Protein AF-A0A8C5H3A7-F1 (afdb_monomer)

Sequence (89 aa):
MSYIHYKFVSKMEQKTITFNGLHISLTELKKRIMAQENLKATTCELQISNEKTREKYTNDKVQIPKLSSVIVRRKPIGGVKTGGKMLTL

Structure (mmCIF, N/CA/C/O backbone):
data_AF-A0A8C5H3A7-F1
#
_entry.id   AF-A0A8C5H3A7-F1
#
loop_
_atom_site.group_PDB
_atom_site.id
_atom_site.type_symbol
_atom_site.label_atom_id
_atom_site.label_alt_id
_atom_site.label_comp_id
_atom_site.label_asym_id
_atom_site.label_entity_id
_atom_site.label_seq_id
_atom_site.pdbx_PDB_ins_code
_atom_site.Cartn_x
_atom_site.Cartn_y
_atom_site.Cartn_z
_atom_site.occupancy
_atom_site.B_iso_or_equiv
_atom_site.auth_seq_id
_atom_site.auth_comp_id
_atom_site.auth_asym_id
_atom_site.auth_atom_id
_atom_site.pdbx_PDB_model_num
ATOM 1 N N . MET A 1 1 ? -2.537 13.943 9.373 1.00 84.12 1 MET A N 1
ATOM 2 C CA . MET A 1 1 ? -1.752 13.196 8.365 1.00 84.12 1 MET A CA 1
ATOM 3 C C . MET A 1 1 ? -1.779 11.720 8.714 1.00 84.12 1 MET A C 1
ATOM 5 O O . MET A 1 1 ? -1.592 11.398 9.882 1.00 84.12 1 MET A O 1
ATOM 9 N N . SER A 1 2 ? -2.027 10.846 7.742 1.00 92.88 2 SER A N 1
ATOM 10 C CA . SER A 1 2 ? -2.038 9.393 7.942 1.00 92.88 2 SER A CA 1
ATOM 11 C C . SER A 1 2 ? -0.854 8.756 7.227 1.00 92.88 2 SER A C 1
ATOM 13 O O . SER A 1 2 ? -0.382 9.275 6.214 1.00 92.88 2 SER A O 1
ATOM 15 N N . TYR A 1 3 ? -0.366 7.635 7.754 1.00 93.94 3 TYR A N 1
ATOM 16 C CA . TYR A 1 3 ? 0.733 6.894 7.149 1.00 93.94 3 TYR A CA 1
ATOM 17 C C . TYR A 1 3 ? 0.532 5.385 7.246 1.00 93.94 3 TYR A C 1
ATOM 19 O O . TYR A 1 3 ? -0.196 4.897 8.109 1.00 93.94 3 TYR A O 1
ATOM 27 N N . ILE A 1 4 ? 1.177 4.655 6.341 1.00 94.69 4 ILE A N 1
ATOM 28 C CA . ILE A 1 4 ? 1.300 3.194 6.361 1.00 94.69 4 ILE A CA 1
ATOM 29 C C . ILE A 1 4 ? 2.774 2.841 6.301 1.00 94.69 4 ILE A C 1
ATOM 31 O O . ILE A 1 4 ? 3.526 3.428 5.518 1.00 94.69 4 ILE A O 1
ATOM 35 N N . HIS A 1 5 ? 3.161 1.863 7.112 1.00 95.44 5 HIS A N 1
ATOM 36 C CA . HIS A 1 5 ? 4.481 1.265 7.054 1.00 95.44 5 HIS A CA 1
ATOM 37 C C . HIS A 1 5 ? 4.483 0.167 6.002 1.00 95.44 5 HIS A C 1
ATOM 39 O O . HIS A 1 5 ? 3.601 -0.692 5.979 1.00 95.44 5 HIS A O 1
ATOM 45 N N . TYR A 1 6 ? 5.478 0.182 5.128 1.00 95.81 6 TYR A N 1
ATOM 46 C CA . TYR A 1 6 ? 5.687 -0.889 4.175 1.00 95.81 6 TYR A CA 1
ATOM 47 C C . TYR A 1 6 ? 7.151 -1.304 4.144 1.00 95.81 6 TYR A C 1
ATOM 49 O O . TYR A 1 6 ? 8.056 -0.487 4.299 1.00 95.81 6 TYR A O 1
ATOM 57 N N . LYS A 1 7 ? 7.390 -2.585 3.889 1.00 95.56 7 LYS A N 1
ATOM 58 C CA . LYS A 1 7 ? 8.732 -3.096 3.608 1.00 95.56 7 LYS A CA 1
ATOM 59 C C . LYS A 1 7 ? 8.693 -4.101 2.477 1.00 95.56 7 LYS A C 1
ATOM 61 O O . LYS A 1 7 ? 7.712 -4.830 2.316 1.00 95.56 7 LYS A O 1
ATOM 66 N N . PHE A 1 8 ? 9.755 -4.158 1.685 1.00 95.06 8 PHE A N 1
ATOM 67 C CA . PHE A 1 8 ? 9.872 -5.216 0.687 1.00 95.06 8 PHE A CA 1
ATOM 68 C C . PHE A 1 8 ? 10.280 -6.514 1.364 1.00 95.06 8 PHE A C 1
ATOM 70 O O . PHE A 1 8 ? 11.177 -6.511 2.186 1.00 95.06 8 PHE A O 1
ATOM 77 N N . VAL A 1 9 ? 9.717 -7.649 0.953 1.00 92.06 9 VAL A N 1
ATOM 78 C CA . VAL A 1 9 ? 10.167 -8.963 1.455 1.00 92.06 9 VAL A CA 1
ATOM 79 C C . VAL A 1 9 ? 11.669 -9.208 1.225 1.00 92.06 9 VAL A C 1
ATOM 81 O O . VAL A 1 9 ? 12.298 -9.942 1.973 1.00 92.06 9 VAL A O 1
ATOM 84 N N . SER A 1 10 ? 12.242 -8.570 0.201 1.00 88.88 10 SER A N 1
ATOM 85 C CA . SER A 1 10 ? 13.662 -8.666 -0.158 1.00 88.88 10 SER A CA 1
ATOM 86 C C . SER A 1 10 ? 14.562 -7.665 0.578 1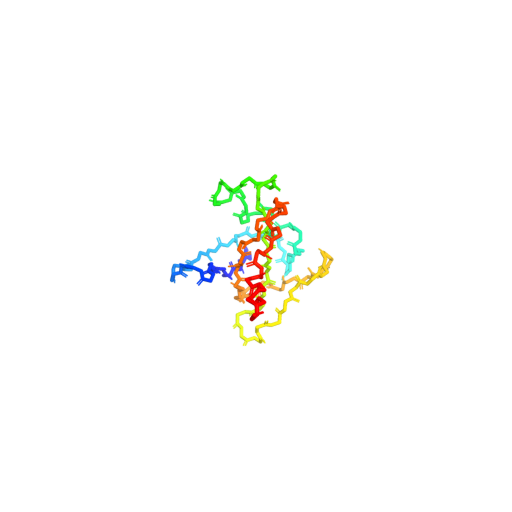.00 88.88 10 SER A C 1
ATOM 88 O O . SER A 1 10 ? 15.772 -7.707 0.380 1.00 88.88 10 SER A O 1
ATOM 90 N N . LYS A 1 11 ? 14.001 -6.722 1.347 1.00 91.19 11 LYS A N 1
ATOM 91 C CA . LYS A 1 11 ? 14.753 -5.664 2.034 1.00 91.19 11 LYS A CA 1
ATOM 92 C C . LYS A 1 11 ? 14.392 -5.659 3.518 1.00 91.19 11 LYS A C 1
ATOM 94 O O . LYS A 1 11 ? 13.234 -5.823 3.881 1.00 91.19 11 LYS A O 1
ATOM 99 N N . MET A 1 12 ? 15.371 -5.407 4.377 1.00 89.56 12 MET A N 1
ATOM 100 C CA . MET A 1 12 ? 15.105 -5.217 5.809 1.00 89.56 12 MET A CA 1
ATOM 101 C C . MET A 1 12 ? 14.594 -3.804 6.124 1.00 89.56 12 MET A C 1
ATOM 103 O O . MET A 1 12 ? 13.950 -3.594 7.146 1.00 89.56 12 MET A O 1
ATOM 107 N N . GLU A 1 13 ? 14.838 -2.848 5.227 1.00 93.00 13 GLU A N 1
ATOM 108 C CA . GLU A 1 13 ? 14.429 -1.456 5.388 1.00 93.00 13 GLU A CA 1
ATOM 109 C C . GLU A 1 13 ? 12.906 -1.282 5.284 1.00 93.00 13 GLU A C 1
ATOM 111 O O . GLU A 1 13 ? 12.274 -1.676 4.296 1.00 93.00 13 GLU A O 1
ATOM 116 N N . GLN A 1 14 ? 12.334 -0.645 6.306 1.00 92.56 14 GLN A N 1
ATOM 117 C CA . GLN A 1 14 ? 10.941 -0.226 6.337 1.00 92.56 14 GLN A CA 1
ATOM 118 C C . GLN A 1 14 ? 10.830 1.241 5.932 1.00 92.56 14 GLN A C 1
ATOM 120 O O . GLN A 1 14 ? 11.532 2.104 6.452 1.00 92.56 14 GLN A O 1
ATOM 125 N 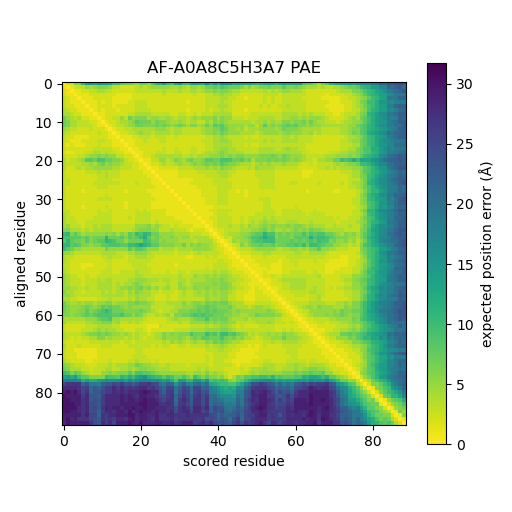N . LYS A 1 15 ? 9.885 1.526 5.045 1.00 95.12 15 LYS A N 1
ATOM 126 C CA . LYS A 1 15 ? 9.561 2.866 4.569 1.00 95.12 15 LYS A CA 1
ATOM 127 C C . LYS A 1 15 ? 8.112 3.198 4.896 1.00 95.12 15 LYS A C 1
ATOM 129 O O . LYS A 1 15 ? 7.317 2.326 5.247 1.00 95.12 15 LYS A O 1
ATOM 134 N N . THR A 1 16 ? 7.756 4.469 4.780 1.00 94.88 16 THR A N 1
ATOM 135 C CA . THR A 1 16 ? 6.390 4.941 5.004 1.00 94.88 16 THR A CA 1
ATOM 136 C C . THR A 1 16 ? 5.814 5.567 3.744 1.00 94.88 16 THR A C 1
ATOM 138 O O . THR A 1 16 ? 6.533 6.085 2.889 1.00 94.88 16 THR A O 1
ATOM 141 N N . ILE A 1 17 ? 4.496 5.469 3.602 1.00 94.88 17 ILE A N 1
ATOM 142 C CA . ILE A 1 17 ? 3.720 6.244 2.633 1.00 94.88 17 ILE A CA 1
ATOM 143 C C . ILE A 1 17 ? 2.778 7.135 3.418 1.00 94.88 17 ILE A C 1
ATOM 145 O O . ILE A 1 17 ? 2.025 6.641 4.255 1.00 94.88 17 ILE A O 1
ATOM 149 N N . THR A 1 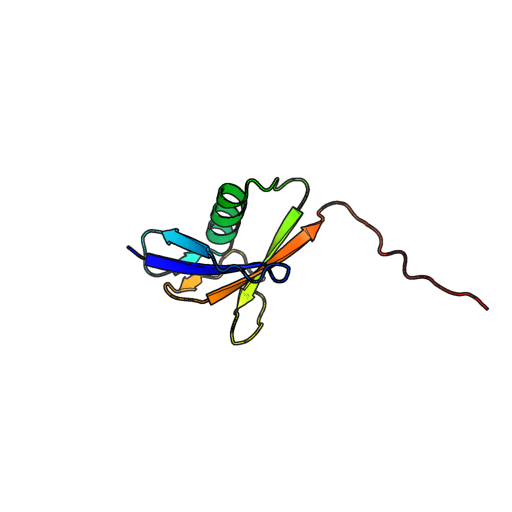18 ? 2.806 8.431 3.125 1.00 94.06 18 THR A N 1
ATOM 150 C CA . THR A 1 18 ? 1.883 9.415 3.688 1.00 94.06 18 THR A CA 1
ATOM 151 C C . THR A 1 18 ? 0.696 9.635 2.753 1.00 94.06 18 THR A C 1
ATOM 153 O O . THR A 1 18 ? 0.828 9.704 1.526 1.00 94.06 18 THR A O 1
ATOM 156 N N . PHE A 1 19 ? -0.494 9.729 3.336 1.00 92.38 19 PHE A N 1
ATOM 157 C CA . PHE A 1 19 ? -1.739 9.998 2.623 1.00 92.38 19 PHE A CA 1
ATOM 158 C C . PHE A 1 19 ? -2.722 10.752 3.525 1.00 92.38 19 PHE A C 1
ATOM 160 O O . PHE A 1 19 ? -2.530 10.865 4.742 1.00 92.38 19 PHE A O 1
ATOM 167 N N . ASN A 1 20 ? -3.777 11.293 2.921 1.00 90.88 20 ASN A N 1
ATOM 168 C CA . ASN A 1 20 ? -4.850 11.957 3.647 1.00 90.88 20 ASN A CA 1
ATOM 169 C C . ASN A 1 20 ? -6.077 11.036 3.697 1.00 90.88 20 ASN A C 1
ATOM 171 O O . ASN A 1 20 ? -6.447 10.475 2.671 1.00 90.88 20 ASN A O 1
ATOM 175 N N . GLY A 1 21 ? -6.682 10.860 4.874 1.00 90.81 21 GLY A N 1
ATOM 176 C CA . GLY A 1 21 ? -7.824 9.956 5.078 1.00 90.81 21 GLY A CA 1
ATOM 177 C C . GLY A 1 21 ? -7.594 8.877 6.142 1.00 90.81 21 GLY A C 1
ATOM 178 O O . GLY A 1 21 ? -6.528 8.793 6.752 1.00 90.81 21 GLY A O 1
ATOM 179 N N . LEU A 1 22 ? -8.620 8.062 6.402 1.00 92.25 22 LEU A N 1
ATOM 180 C CA . LEU A 1 22 ? -8.577 6.975 7.395 1.00 92.25 22 LEU A CA 1
ATOM 181 C C . LEU A 1 22 ? -8.037 5.662 6.822 1.00 92.25 22 LEU A C 1
ATOM 183 O O . LEU A 1 22 ? -7.451 4.866 7.551 1.00 92.25 22 LEU A O 1
ATOM 187 N N . HIS A 1 23 ? -8.219 5.456 5.524 1.00 93.44 23 HIS A N 1
ATOM 188 C CA . HIS A 1 23 ? -7.789 4.281 4.786 1.00 93.44 23 HIS A CA 1
ATOM 189 C C . HIS A 1 23 ? -7.274 4.694 3.408 1.00 93.44 23 HIS A C 1
ATOM 191 O O . HIS A 1 23 ? -7.597 5.775 2.917 1.00 93.44 23 HIS A O 1
ATOM 197 N N . ILE A 1 24 ? -6.493 3.817 2.787 1.00 93.69 24 ILE A N 1
ATOM 198 C CA . ILE A 1 24 ? -6.036 3.949 1.405 1.00 93.69 24 ILE A CA 1
ATOM 199 C C . ILE A 1 24 ? -6.438 2.701 0.627 1.00 93.69 24 ILE A C 1
ATOM 201 O O . ILE A 1 24 ? -6.351 1.577 1.126 1.00 93.69 24 ILE A O 1
ATOM 205 N N . SER A 1 25 ? -6.881 2.896 -0.607 1.00 94.31 25 SER A N 1
ATOM 206 C CA . SER A 1 25 ? -7.204 1.794 -1.508 1.00 94.31 25 SER A CA 1
ATOM 207 C C . SER A 1 25 ? -5.932 1.050 -1.915 1.00 94.31 25 SER A C 1
ATOM 209 O O . SER A 1 25 ? -4.896 1.676 -2.160 1.00 94.31 25 SER A O 1
ATOM 211 N N . LEU A 1 26 ? -6.011 -0.273 -2.071 1.00 93.81 26 LEU A N 1
ATOM 212 C CA . LEU A 1 26 ? -4.879 -1.098 -2.511 1.00 93.81 26 LEU A CA 1
ATOM 213 C C . LEU A 1 26 ? -4.223 -0.554 -3.792 1.00 93.81 26 LEU A C 1
ATOM 215 O O . LEU A 1 26 ? -2.997 -0.457 -3.870 1.00 93.81 26 LEU A O 1
ATOM 219 N N . THR A 1 27 ? -5.036 -0.149 -4.771 1.00 92.88 27 THR A N 1
ATOM 220 C CA . THR A 1 27 ? -4.563 0.441 -6.035 1.00 92.88 27 THR A CA 1
ATOM 221 C C . THR A 1 27 ? -3.707 1.684 -5.809 1.00 92.88 27 THR A C 1
ATOM 223 O O . THR A 1 27 ? -2.650 1.846 -6.420 1.00 92.88 27 THR A O 1
ATOM 226 N N . GLU A 1 28 ? -4.155 2.576 -4.928 1.00 93.38 28 GLU A N 1
ATOM 227 C CA . GLU A 1 28 ? -3.458 3.830 -4.668 1.00 93.38 28 GLU A CA 1
ATOM 228 C C . GLU A 1 28 ? -2.174 3.593 -3.876 1.00 93.38 28 GLU A C 1
ATOM 230 O O . GLU A 1 28 ? -1.128 4.139 -4.226 1.00 93.38 28 GLU A O 1
ATOM 235 N N . LEU A 1 29 ? -2.209 2.693 -2.889 1.00 94.31 29 LEU A N 1
ATOM 236 C CA . LEU A 1 29 ? -1.016 2.292 -2.152 1.00 94.31 29 LEU A CA 1
ATOM 237 C C . LEU A 1 29 ? 0.053 1.708 -3.087 1.00 94.31 29 LEU A C 1
ATOM 239 O O . LEU A 1 29 ? 1.211 2.124 -3.026 1.00 94.31 29 LEU A O 1
ATOM 243 N N . LYS A 1 30 ? -0.332 0.801 -3.999 1.00 93.12 30 LYS A N 1
ATOM 244 C CA . LYS A 1 30 ? 0.574 0.253 -5.022 1.00 93.12 30 LYS A CA 1
ATOM 245 C C . LYS A 1 30 ? 1.182 1.376 -5.868 1.00 93.12 30 LYS A C 1
ATOM 247 O O . LYS A 1 30 ? 2.401 1.431 -5.995 1.00 93.12 30 LYS A O 1
ATOM 252 N N . LYS A 1 31 ? 0.368 2.300 -6.396 1.00 92.81 31 LYS A N 1
ATOM 253 C CA . LYS A 1 31 ? 0.845 3.438 -7.208 1.00 92.81 31 LYS A CA 1
ATOM 254 C C . LYS A 1 31 ? 1.847 4.313 -6.453 1.00 92.81 31 LYS A C 1
ATOM 256 O O . LYS A 1 31 ? 2.893 4.648 -7.003 1.00 92.81 31 LYS A O 1
ATOM 261 N N . ARG A 1 32 ? 1.568 4.640 -5.188 1.00 93.94 32 ARG A N 1
ATOM 262 C CA . ARG A 1 32 ? 2.463 5.446 -4.343 1.00 93.94 32 ARG A CA 1
ATOM 263 C C . ARG A 1 32 ? 3.798 4.747 -4.084 1.00 93.94 32 ARG A C 1
ATOM 265 O O . ARG A 1 32 ? 4.839 5.386 -4.195 1.00 93.94 32 ARG A O 1
ATOM 272 N N . ILE A 1 33 ? 3.786 3.445 -3.795 1.00 94.06 33 ILE A N 1
ATOM 273 C CA . ILE A 1 33 ? 5.017 2.663 -3.595 1.00 94.06 33 ILE A CA 1
ATOM 274 C C . ILE A 1 33 ? 5.814 2.559 -4.900 1.00 94.06 33 ILE A C 1
ATOM 276 O O . ILE A 1 33 ? 7.031 2.721 -4.879 1.00 94.06 33 ILE A O 1
ATOM 280 N N . MET A 1 34 ? 5.146 2.330 -6.036 1.00 93.12 34 MET A N 1
ATOM 281 C CA . MET A 1 34 ? 5.797 2.293 -7.351 1.00 93.12 34 MET A CA 1
ATOM 282 C C . MET A 1 34 ? 6.496 3.616 -7.668 1.00 93.12 34 MET A C 1
ATOM 284 O O . MET A 1 34 ? 7.655 3.598 -8.074 1.00 93.12 34 MET A O 1
ATOM 288 N N . ALA A 1 35 ? 5.823 4.747 -7.433 1.00 92.94 35 ALA A N 1
ATOM 289 C CA . ALA A 1 35 ? 6.396 6.074 -7.633 1.00 92.94 35 ALA A CA 1
ATOM 290 C C . ALA A 1 35 ? 7.587 6.330 -6.695 1.00 92.94 35 ALA A C 1
ATOM 292 O O . ALA A 1 35 ? 8.646 6.749 -7.152 1.00 92.94 35 ALA A O 1
ATOM 293 N N . GLN A 1 36 ? 7.451 6.011 -5.402 1.00 93.50 36 GLN A N 1
ATOM 294 C CA . GLN A 1 36 ? 8.515 6.222 -4.415 1.00 93.50 36 GLN A CA 1
ATOM 295 C C . GLN A 1 36 ? 9.764 5.367 -4.689 1.00 93.50 36 GLN A C 1
ATOM 297 O O . GLN A 1 36 ? 10.884 5.811 -4.457 1.00 93.50 36 GLN A O 1
ATOM 302 N N . GLU A 1 37 ? 9.591 4.151 -5.207 1.00 92.31 37 GLU A N 1
ATOM 303 C CA . GLU A 1 37 ? 10.699 3.245 -5.534 1.00 92.31 37 GLU A CA 1
ATOM 304 C C . GLU A 1 37 ? 11.153 3.333 -7.001 1.00 92.31 37 GLU A C 1
ATOM 306 O O . GLU A 1 37 ? 11.992 2.531 -7.413 1.00 92.31 37 GLU A O 1
ATOM 311 N N . ASN A 1 38 ? 10.611 4.273 -7.789 1.00 91.06 38 ASN A N 1
ATOM 312 C CA . ASN A 1 38 ? 10.887 4.432 -9.224 1.00 91.06 38 ASN A CA 1
ATOM 313 C C . ASN A 1 38 ? 10.731 3.125 -10.029 1.00 91.06 38 ASN A C 1
ATOM 315 O O . ASN A 1 38 ? 11.552 2.768 -10.876 1.00 91.06 38 ASN A O 1
ATOM 319 N N . LEU A 1 39 ? 9.662 2.377 -9.750 1.00 89.06 39 LEU A N 1
ATOM 320 C CA . LEU A 1 39 ? 9.374 1.102 -10.399 1.00 89.06 39 LEU A CA 1
ATOM 321 C C . LEU A 1 39 ? 8.460 1.276 -11.607 1.00 89.06 39 LEU A C 1
ATOM 323 O O . LEU A 1 39 ? 7.474 2.009 -11.573 1.00 89.06 39 LEU A O 1
ATOM 327 N N . LYS A 1 40 ? 8.761 0.530 -12.672 1.00 87.19 40 LYS A N 1
ATOM 328 C CA . LYS A 1 40 ? 7.974 0.531 -13.907 1.00 87.19 40 LYS A CA 1
ATOM 329 C C . LYS A 1 40 ? 6.830 -0.475 -13.800 1.00 87.19 40 LYS A C 1
ATOM 331 O O . LYS A 1 40 ? 7.066 -1.678 -13.698 1.00 87.19 40 LYS A O 1
ATOM 336 N N . ALA A 1 41 ? 5.594 0.014 -13.884 1.00 81.44 41 ALA A N 1
ATOM 337 C CA . ALA A 1 41 ? 4.389 -0.822 -13.861 1.00 81.44 41 ALA A CA 1
ATOM 338 C C . ALA A 1 41 ? 4.263 -1.758 -15.074 1.00 81.44 41 ALA A C 1
ATOM 340 O O . ALA A 1 41 ? 3.444 -2.661 -15.054 1.00 81.44 41 ALA A O 1
ATOM 341 N N . THR A 1 42 ? 5.073 -1.566 -16.116 1.00 82.81 42 THR A N 1
ATOM 342 C CA . THR A 1 42 ? 5.123 -2.447 -17.293 1.00 82.81 42 THR A CA 1
ATOM 343 C C . THR A 1 42 ? 5.951 -3.711 -17.048 1.00 82.81 42 THR A C 1
ATOM 345 O O . THR A 1 42 ? 5.745 -4.717 -17.714 1.00 82.81 42 THR A O 1
ATOM 348 N N . THR A 1 43 ? 6.912 -3.673 -16.118 1.00 80.19 43 THR A N 1
ATOM 349 C CA . THR A 1 43 ? 7.854 -4.785 -15.898 1.00 80.19 43 THR A CA 1
ATOM 350 C C . THR A 1 43 ? 7.550 -5.572 -14.635 1.00 80.19 43 THR A C 1
ATOM 352 O O . THR A 1 43 ? 7.796 -6.778 -14.595 1.00 80.19 43 THR A O 1
ATOM 355 N N . CYS A 1 44 ? 7.008 -4.908 -13.613 1.00 86.62 44 CYS A N 1
ATOM 356 C CA . CYS A 1 44 ? 6.749 -5.500 -12.311 1.00 86.62 44 CYS A CA 1
ATOM 357 C C . CYS A 1 44 ? 5.419 -5.021 -11.727 1.00 86.62 44 CYS A C 1
ATOM 359 O O . CYS A 1 44 ? 5.125 -3.828 -11.701 1.00 86.62 44 CYS A O 1
ATOM 361 N N . GLU A 1 45 ? 4.674 -5.959 -11.162 1.00 89.56 45 GLU A N 1
ATOM 362 C CA . GLU A 1 45 ? 3.506 -5.730 -10.330 1.00 89.56 45 GLU A CA 1
ATOM 363 C C . GLU A 1 45 ? 3.900 -5.822 -8.850 1.00 89.56 45 GLU A C 1
ATOM 365 O O . GLU A 1 45 ? 4.833 -6.540 -8.468 1.00 89.56 45 GLU A O 1
ATOM 370 N N . LEU A 1 46 ? 3.186 -5.093 -7.992 1.00 92.44 46 LEU A N 1
ATOM 371 C CA . LEU A 1 46 ? 3.336 -5.191 -6.545 1.00 92.44 46 LEU A CA 1
ATOM 372 C C . LEU A 1 46 ? 2.212 -6.028 -5.946 1.00 92.44 46 LEU A C 1
ATOM 374 O O . LEU A 1 46 ? 1.043 -5.653 -5.997 1.00 92.44 46 LEU A O 1
ATOM 378 N N . GLN A 1 47 ? 2.590 -7.112 -5.282 1.00 93.38 47 GLN A N 1
ATOM 379 C CA . GLN A 1 47 ? 1.710 -7.869 -4.408 1.00 93.38 47 GLN A CA 1
ATOM 380 C C . GLN A 1 47 ? 1.861 -7.335 -2.978 1.00 93.38 47 GLN A C 1
ATOM 382 O O . GLN A 1 47 ? 2.966 -7.346 -2.429 1.00 93.38 47 GLN A O 1
ATOM 387 N N . ILE A 1 48 ? 0.759 -6.888 -2.376 1.00 94.81 48 ILE A N 1
ATOM 388 C CA . ILE A 1 48 ? 0.733 -6.361 -1.005 1.00 94.81 48 ILE A CA 1
ATOM 389 C C . ILE A 1 48 ? 0.116 -7.408 -0.081 1.00 94.81 48 ILE A C 1
ATOM 391 O O . ILE A 1 48 ? -0.817 -8.125 -0.449 1.00 94.81 48 ILE A O 1
ATOM 395 N N . SER A 1 49 ? 0.654 -7.544 1.123 1.00 95.38 49 SER A N 1
ATOM 396 C CA . SER A 1 49 ? 0.136 -8.459 2.140 1.00 95.38 49 SER A CA 1
ATOM 397 C C . SER A 1 49 ? 0.237 -7.824 3.520 1.00 95.38 49 SER A C 1
ATOM 399 O O . SER A 1 49 ? 1.112 -6.992 3.749 1.00 95.38 49 SER A O 1
ATOM 401 N N . ASN A 1 50 ? -0.646 -8.190 4.441 1.00 94.44 50 ASN A N 1
ATOM 402 C CA . ASN A 1 50 ? -0.548 -7.752 5.827 1.00 94.44 50 ASN A CA 1
ATOM 403 C C . ASN A 1 50 ? 0.744 -8.301 6.455 1.00 94.44 50 ASN A C 1
ATOM 405 O O . ASN A 1 50 ? 1.092 -9.463 6.248 1.00 94.44 50 ASN A O 1
ATOM 409 N N . GLU A 1 51 ? 1.475 -7.484 7.211 1.00 93.25 51 GLU A N 1
ATOM 410 C CA . GLU A 1 51 ? 2.709 -7.942 7.855 1.00 93.25 51 GLU A CA 1
ATOM 411 C C . GLU A 1 51 ? 2.454 -8.977 8.958 1.00 93.25 51 GLU A C 1
ATOM 413 O O . GLU A 1 51 ? 3.212 -9.942 9.072 1.00 93.25 51 GLU A O 1
ATOM 418 N N . LYS A 1 52 ? 1.380 -8.794 9.735 1.00 89.44 52 LYS A N 1
ATOM 419 C CA . LYS A 1 52 ? 1.040 -9.629 10.892 1.00 89.44 52 LYS A CA 1
ATOM 420 C C . LYS A 1 52 ? 0.354 -10.921 10.466 1.00 89.44 52 LYS A C 1
ATOM 422 O O . LYS A 1 52 ? 0.840 -11.999 10.781 1.00 89.44 52 LYS A O 1
ATOM 427 N N . THR A 1 53 ? -0.748 -10.814 9.721 1.00 92.50 53 THR A N 1
ATOM 428 C CA . THR A 1 53 ? -1.549 -11.989 9.331 1.00 92.50 53 THR A CA 1
ATOM 429 C C . THR A 1 53 ? -1.006 -12.695 8.094 1.00 92.50 53 THR A C 1
ATOM 431 O O . THR A 1 53 ? -1.413 -13.812 7.796 1.00 92.50 53 THR A O 1
ATOM 434 N N . ARG A 1 54 ? -0.077 -12.062 7.358 1.00 89.25 54 ARG A N 1
ATOM 435 C CA . ARG A 1 54 ? 0.452 -12.543 6.067 1.00 89.25 54 ARG A CA 1
ATOM 436 C C . ARG A 1 54 ? -0.614 -12.706 4.977 1.00 89.25 54 ARG A C 1
ATOM 438 O O . ARG A 1 54 ? -0.304 -13.207 3.895 1.00 89.25 54 ARG A O 1
ATOM 445 N N . GLU A 1 55 ? -1.832 -12.228 5.211 1.00 93.19 55 GLU A N 1
ATOM 446 C CA . GLU A 1 55 ? -2.922 -12.280 4.244 1.00 93.19 55 GLU A CA 1
ATOM 447 C C . GLU A 1 55 ? -2.667 -11.336 3.074 1.00 93.19 55 GLU A C 1
ATOM 449 O O . GLU A 1 55 ? -2.202 -10.205 3.238 1.00 93.19 55 GLU A O 1
ATOM 454 N N . LYS A 1 56 ? -2.963 -11.810 1.864 1.00 93.38 56 LYS A N 1
ATOM 455 C CA . LYS A 1 56 ? -2.736 -11.055 0.633 1.00 93.38 56 LYS A CA 1
ATOM 456 C C . LYS A 1 56 ? -3.937 -10.173 0.343 1.00 93.38 56 LYS A C 1
ATOM 458 O O . LYS A 1 56 ? -5.060 -10.661 0.266 1.00 93.38 56 LYS A O 1
ATOM 463 N N . TYR A 1 57 ? -3.681 -8.903 0.065 1.00 93.38 57 TYR A N 1
ATOM 464 C CA . TYR A 1 57 ? -4.706 -8.029 -0.483 1.00 93.38 57 TYR A CA 1
ATOM 465 C C . TYR A 1 57 ? -4.781 -8.274 -1.990 1.00 93.38 57 TYR A C 1
ATOM 467 O O . TYR A 1 57 ? -3.884 -7.882 -2.738 1.00 93.38 57 TYR A O 1
ATOM 475 N N . THR A 1 58 ? -5.815 -8.991 -2.421 1.00 90.12 58 THR A N 1
ATOM 476 C CA . THR A 1 58 ? -6.041 -9.351 -3.830 1.00 90.12 58 THR A CA 1
ATOM 477 C C . THR A 1 58 ? -7.017 -8.412 -4.522 1.00 90.12 58 THR A C 1
ATOM 479 O O . THR A 1 58 ? -6.894 -8.182 -5.717 1.00 90.12 58 THR A O 1
ATOM 482 N N . ASN A 1 59 ? -7.970 -7.853 -3.778 1.00 89.88 59 ASN A N 1
ATOM 483 C CA . ASN A 1 59 ? -9.021 -7.020 -4.336 1.00 89.88 59 ASN A CA 1
ATOM 484 C C . ASN A 1 59 ? -8.599 -5.541 -4.324 1.00 89.88 59 ASN A C 1
ATOM 486 O O . ASN A 1 59 ? -8.284 -4.975 -3.278 1.00 89.88 59 ASN A O 1
ATOM 490 N N . ASP A 1 60 ? -8.596 -4.900 -5.491 1.00 84.12 60 ASP A N 1
ATOM 491 C CA . ASP A 1 60 ? -8.109 -3.526 -5.680 1.00 84.12 60 ASP A CA 1
ATOM 492 C C . ASP A 1 60 ? -8.940 -2.456 -4.957 1.00 84.12 60 ASP A C 1
ATOM 494 O O . ASP A 1 60 ? -8.451 -1.343 -4.724 1.00 84.12 60 ASP A O 1
ATOM 498 N N . LYS A 1 61 ? -10.166 -2.819 -4.556 1.00 85.50 61 LYS A N 1
ATOM 499 C CA . LYS A 1 61 ? -11.073 -2.012 -3.726 1.00 85.50 61 LYS A CA 1
ATOM 500 C C . LYS A 1 61 ? -10.865 -2.202 -2.220 1.00 85.50 61 LYS A C 1
ATOM 502 O O . LYS A 1 61 ? -11.552 -1.553 -1.437 1.00 85.50 61 LYS A O 1
ATOM 507 N N . VAL A 1 62 ? -9.950 -3.079 -1.797 1.00 92.69 62 VAL A N 1
ATOM 508 C CA . VAL A 1 62 ? -9.644 -3.258 -0.372 1.00 92.69 62 VAL A CA 1
ATOM 509 C C . VAL A 1 62 ? -9.112 -1.953 0.199 1.00 92.69 62 VAL A C 1
ATOM 511 O O . VAL A 1 62 ? -8.202 -1.332 -0.358 1.00 92.69 62 VAL A O 1
ATOM 514 N N . GLN A 1 63 ? -9.684 -1.571 1.336 1.00 92.69 63 GLN A N 1
ATOM 515 C CA . GLN A 1 63 ? -9.310 -0.389 2.090 1.00 92.69 63 GLN A CA 1
ATOM 516 C C . GLN A 1 63 ? -8.352 -0.793 3.203 1.00 92.69 63 GLN A C 1
ATOM 518 O O . GLN A 1 63 ? -8.722 -1.496 4.141 1.00 92.69 63 GLN A O 1
ATOM 523 N N . ILE A 1 64 ? -7.102 -0.358 3.086 1.00 93.12 64 ILE A N 1
ATOM 524 C CA . ILE A 1 64 ? -6.067 -0.632 4.077 1.00 93.12 64 ILE A CA 1
ATOM 525 C C . IL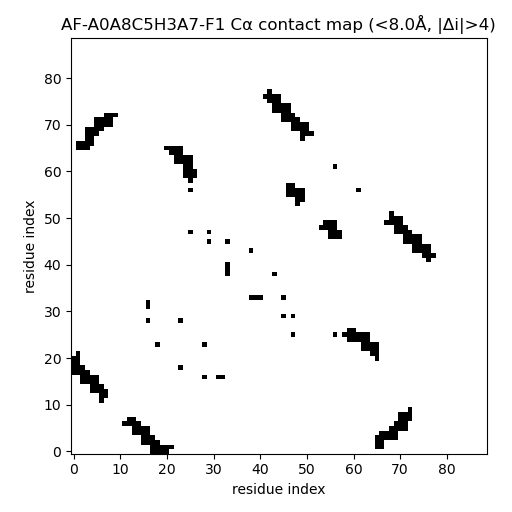E A 1 64 ? -6.091 0.521 5.084 1.00 93.12 64 ILE A C 1
ATOM 527 O O . ILE A 1 64 ? -5.900 1.675 4.682 1.00 93.12 64 ILE A O 1
ATOM 531 N N . PRO A 1 65 ? -6.344 0.256 6.377 1.00 93.69 65 PRO A N 1
ATOM 532 C CA . PRO A 1 65 ? -6.453 1.313 7.369 1.00 93.69 65 PRO A CA 1
ATOM 533 C C . PRO A 1 65 ? -5.099 1.975 7.629 1.00 93.69 65 PRO A C 1
ATOM 535 O O . PRO A 1 65 ? -4.038 1.347 7.512 1.00 93.69 65 PRO A O 1
ATOM 538 N N . LYS A 1 66 ? -5.138 3.251 8.022 1.00 92.38 66 LYS A N 1
ATOM 539 C CA . LYS A 1 66 ? -3.959 3.988 8.495 1.00 92.38 66 LYS A CA 1
ATOM 540 C C . LYS A 1 66 ? -3.254 3.230 9.622 1.00 92.38 66 LYS A C 1
ATOM 542 O O . LYS A 1 66 ? -3.890 2.495 10.372 1.00 92.38 66 LYS A O 1
ATOM 547 N N . LEU A 1 67 ? -1.949 3.456 9.753 1.00 90.38 67 LEU A N 1
ATOM 548 C CA . LEU A 1 67 ? -1.061 2.827 10.740 1.00 90.38 67 LEU A CA 1
ATOM 549 C C . LEU A 1 67 ? -0.851 1.316 10.542 1.00 90.38 67 LEU A C 1
ATOM 551 O O . LEU A 1 67 ? -0.197 0.675 11.361 1.00 90.38 67 LEU A O 1
ATOM 555 N N . SER A 1 68 ? -1.364 0.738 9.452 1.00 93.44 68 SER A N 1
ATOM 556 C CA . SER A 1 68 ? -1.080 -0.655 9.107 1.00 93.44 68 SER A CA 1
ATOM 557 C C . SER A 1 68 ? 0.374 -0.842 8.678 1.00 93.44 68 SER A C 1
ATOM 559 O O . SER A 1 68 ? 0.953 0.028 8.020 1.00 93.44 68 SER A O 1
ATOM 561 N N . SER A 1 69 ? 0.912 -2.024 8.977 1.00 94.81 69 SER A N 1
ATOM 562 C CA . SER A 1 69 ? 2.175 -2.513 8.423 1.00 94.81 69 SER A CA 1
ATOM 563 C C . SER A 1 69 ? 1.906 -3.543 7.333 1.00 94.81 69 SER A C 1
ATOM 565 O O . SER A 1 69 ? 1.177 -4.520 7.543 1.00 94.81 69 SER A O 1
ATOM 567 N N . VAL A 1 70 ? 2.495 -3.333 6.158 1.00 96.06 70 VAL A N 1
ATOM 568 C CA . VAL A 1 70 ? 2.330 -4.214 5.001 1.00 96.06 70 VAL A CA 1
ATOM 569 C C . VAL A 1 70 ? 3.667 -4.685 4.444 1.00 96.06 70 VAL A C 1
ATOM 571 O O . VAL A 1 70 ? 4.680 -3.989 4.470 1.00 96.06 70 VAL A O 1
ATOM 574 N N . ILE A 1 71 ? 3.659 -5.884 3.881 1.00 96.00 71 ILE A N 1
ATOM 575 C CA . ILE A 1 71 ? 4.785 -6.450 3.153 1.00 96.00 71 ILE A CA 1
ATOM 576 C C . ILE A 1 71 ? 4.507 -6.331 1.660 1.00 96.00 71 ILE A C 1
ATOM 578 O O . ILE A 1 71 ? 3.426 -6.672 1.178 1.00 96.00 71 ILE A O 1
ATOM 582 N N . VAL A 1 72 ? 5.515 -5.877 0.925 1.00 95.50 72 VAL A N 1
ATOM 583 C CA . VAL A 1 72 ? 5.487 -5.701 -0.523 1.00 95.50 72 VAL A CA 1
ATOM 584 C C . VAL A 1 72 ? 6.360 -6.760 -1.183 1.00 95.50 72 VAL A C 1
ATOM 586 O O . VAL A 1 72 ? 7.528 -6.947 -0.833 1.00 95.50 72 VAL A O 1
ATOM 589 N N . ARG A 1 73 ? 5.820 -7.441 -2.191 1.00 93.62 73 ARG A N 1
ATOM 590 C CA . ARG A 1 73 ? 6.564 -8.363 -3.052 1.00 93.62 73 ARG A CA 1
ATOM 591 C C . ARG A 1 73 ? 6.442 -7.921 -4.505 1.00 93.62 73 ARG A C 1
ATOM 593 O O . ARG A 1 73 ? 5.342 -7.6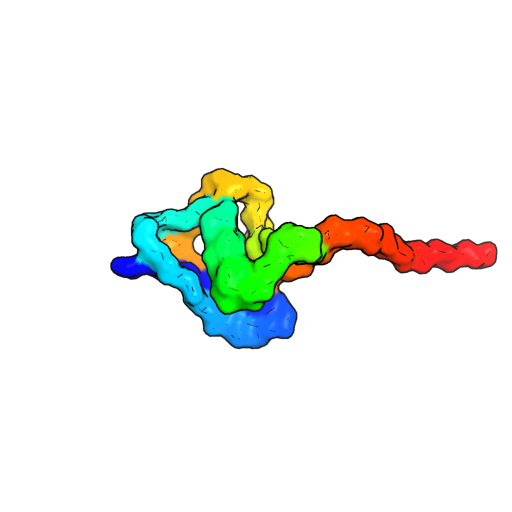60 -4.975 1.00 93.62 73 ARG A O 1
ATOM 600 N N . ARG A 1 74 ? 7.566 -7.877 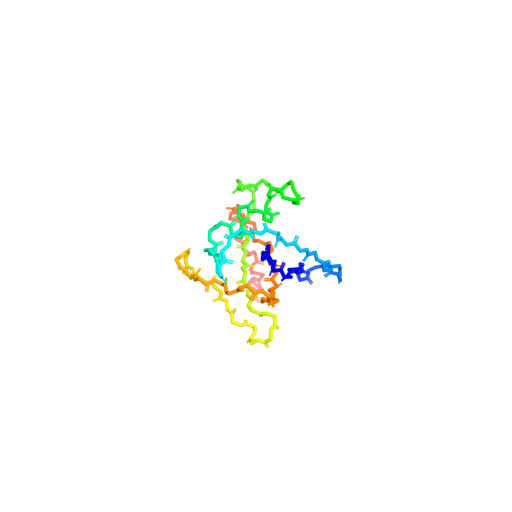-5.222 1.00 92.19 74 ARG A N 1
ATOM 601 C CA . ARG A 1 74 ? 7.585 -7.627 -6.669 1.00 92.19 74 ARG A CA 1
ATOM 602 C C . ARG A 1 74 ? 7.271 -8.923 -7.415 1.00 92.19 74 ARG A C 1
ATOM 604 O O . ARG A 1 74 ? 7.793 -9.984 -7.063 1.00 92.19 74 ARG A O 1
ATOM 611 N N . LYS A 1 75 ? 6.417 -8.835 -8.425 1.00 88.44 75 LYS A N 1
ATOM 612 C CA . LYS A 1 75 ? 6.046 -9.918 -9.333 1.00 88.44 75 LYS A CA 1
ATOM 613 C C . LYS A 1 75 ? 6.368 -9.463 -10.758 1.00 88.44 75 LYS A C 1
ATOM 615 O O . LYS A 1 75 ? 5.850 -8.429 -11.155 1.00 88.44 75 LYS A O 1
ATOM 620 N N . PRO A 1 76 ? 7.234 -10.153 -11.513 1.00 84.69 76 PRO A N 1
ATOM 621 C CA . PRO A 1 76 ? 7.495 -9.774 -12.900 1.00 84.69 76 PRO A CA 1
ATOM 622 C C . PRO A 1 76 ? 6.221 -9.931 -13.750 1.00 84.69 76 PRO A C 1
ATOM 624 O O . PRO A 1 76 ? 5.482 -10.895 -13.562 1.00 84.69 76 PRO A O 1
ATOM 627 N N . ILE A 1 77 ? 5.975 -8.986 -14.663 1.00 76.31 77 ILE A N 1
ATOM 628 C CA . ILE A 1 77 ? 4.795 -8.950 -15.558 1.00 76.31 77 ILE A CA 1
ATOM 629 C C . ILE A 1 77 ? 5.067 -9.665 -16.897 1.00 76.31 77 ILE A C 1
ATOM 631 O O . ILE A 1 77 ? 4.151 -10.002 -17.638 1.00 76.31 77 ILE A O 1
ATOM 635 N N . GLY A 1 78 ? 6.322 -10.004 -17.188 1.00 62.59 78 GLY A N 1
ATOM 636 C CA . GLY A 1 78 ? 6.672 -10.883 -18.301 1.00 62.59 78 GLY A CA 1
ATOM 637 C C . GLY A 1 78 ? 6.529 -12.344 -17.893 1.00 62.59 78 GLY A C 1
ATOM 638 O O . GLY A 1 78 ? 7.102 -12.753 -16.883 1.00 62.59 78 GLY A O 1
ATOM 639 N N . GLY A 1 79 ? 5.789 -13.128 -18.679 1.00 55.44 79 GLY A N 1
ATOM 640 C CA . GLY A 1 79 ? 5.651 -14.570 -18.515 1.00 55.44 79 GLY A CA 1
ATOM 641 C C . GLY A 1 79 ? 6.992 -15.292 -18.603 1.00 55.44 79 GLY A C 1
ATOM 642 O O . GLY A 1 79 ? 7.324 -15.884 -19.623 1.00 55.44 79 GLY A O 1
ATOM 643 N N . VAL A 1 80 ? 7.742 -15.327 -17.507 1.00 51.91 80 VAL A N 1
ATOM 644 C CA . VAL A 1 80 ? 8.650 -16.438 -17.271 1.00 51.91 80 VAL A CA 1
ATOM 645 C C . VAL A 1 80 ? 7.730 -17.591 -16.914 1.00 51.91 80 VAL A C 1
ATOM 647 O O . VAL A 1 80 ? 7.309 -17.738 -15.764 1.00 51.91 80 VAL A O 1
ATOM 650 N N . LYS A 1 81 ? 7.385 -18.399 -17.927 1.00 49.88 81 LYS A N 1
ATOM 651 C CA . LYS A 1 81 ? 7.098 -19.815 -17.702 1.00 49.88 81 LYS A CA 1
ATOM 652 C C . LYS A 1 81 ? 8.200 -20.265 -16.761 1.00 49.88 81 LYS A C 1
ATOM 654 O O . LYS A 1 81 ? 9.367 -20.275 -17.146 1.00 49.88 81 LYS A O 1
ATOM 659 N N . THR A 1 82 ? 7.856 -20.488 -15.496 1.00 46.16 82 THR A N 1
ATOM 660 C CA . THR A 1 82 ? 8.796 -21.099 -14.572 1.00 46.16 82 THR A CA 1
ATOM 661 C C . THR A 1 82 ? 9.138 -22.406 -15.255 1.00 46.16 82 THR A C 1
ATOM 663 O O . THR A 1 82 ? 8.248 -23.234 -15.444 1.00 46.16 82 THR A O 1
ATOM 666 N N . GLY A 1 83 ? 10.370 -22.519 -15.751 1.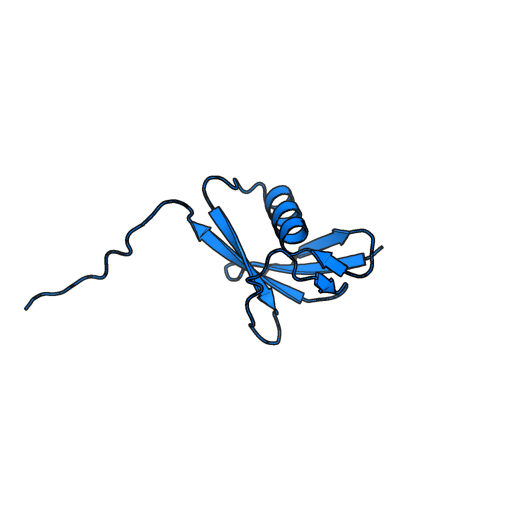00 48.34 83 GLY A N 1
ATOM 667 C CA . GLY A 1 83 ? 10.938 -23.772 -16.204 1.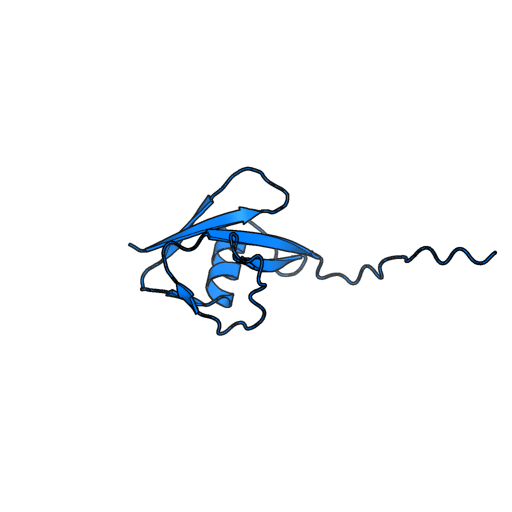00 48.34 83 GLY A CA 1
ATOM 668 C C . GLY A 1 83 ? 10.958 -24.686 -14.994 1.00 48.34 83 GLY A C 1
ATOM 669 O O . GLY A 1 83 ? 11.960 -24.780 -14.292 1.00 48.34 83 GLY A O 1
ATOM 670 N N . GLY A 1 84 ? 9.804 -25.282 -14.700 1.00 45.28 84 GLY A N 1
ATOM 671 C CA . GLY A 1 84 ? 9.702 -26.476 -13.902 1.00 45.28 84 GLY A CA 1
ATOM 672 C C . GLY A 1 84 ? 10.546 -27.486 -14.644 1.00 45.28 84 GLY A C 1
ATOM 673 O O . GLY A 1 84 ? 10.195 -27.927 -15.734 1.00 45.28 84 GLY A O 1
ATOM 674 N N . LYS A 1 85 ? 11.726 -27.739 -14.096 1.00 53.75 85 LYS A N 1
ATOM 675 C CA . LYS A 1 85 ? 12.622 -28.800 -14.506 1.00 53.75 85 LYS A CA 1
ATOM 676 C C . LYS A 1 85 ? 11.839 -30.111 -14.392 1.00 53.75 85 LYS A C 1
ATOM 678 O O . LYS A 1 85 ? 11.772 -30.689 -13.314 1.00 53.75 85 LYS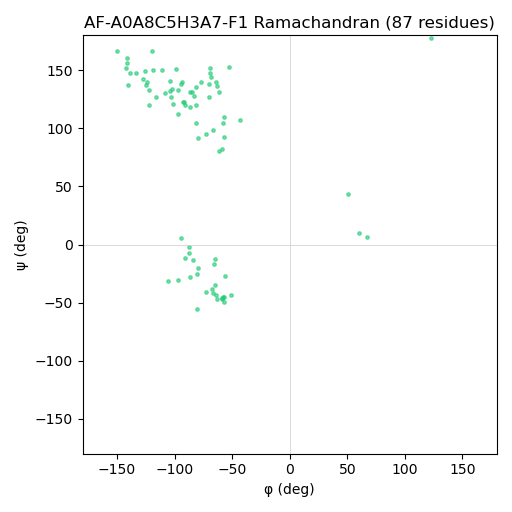 A O 1
ATOM 683 N N . MET A 1 86 ? 11.194 -30.536 -15.478 1.00 53.19 86 MET A N 1
ATOM 684 C CA . MET A 1 86 ? 10.673 -31.890 -15.603 1.00 53.19 86 MET A CA 1
ATOM 685 C C . MET A 1 86 ? 11.874 -32.754 -15.974 1.00 53.19 86 MET A C 1
ATOM 687 O O . MET A 1 86 ? 12.284 -32.815 -17.129 1.00 53.19 86 MET A O 1
ATOM 691 N N . LEU A 1 87 ? 12.524 -33.297 -14.944 1.00 57.34 87 LEU A N 1
ATOM 692 C CA . LEU A 1 87 ? 13.453 -34.410 -15.092 1.00 57.34 87 LEU A CA 1
ATOM 693 C C . LEU A 1 87 ? 12.611 -35.611 -15.521 1.00 57.34 87 LEU A C 1
ATOM 695 O O . LEU A 1 87 ? 11.951 -36.226 -14.686 1.00 57.34 87 LEU A O 1
ATOM 699 N N . THR A 1 88 ? 12.589 -35.892 -16.818 1.00 46.06 88 THR A N 1
ATOM 700 C CA . THR A 1 88 ? 12.168 -37.201 -17.309 1.00 46.06 88 THR A CA 1
ATOM 701 C C . THR A 1 88 ? 13.374 -38.126 -17.175 1.00 46.06 88 THR A C 1
ATOM 703 O O . THR A 1 88 ? 14.451 -37.799 -17.678 1.00 46.06 88 THR A O 1
ATOM 706 N N . LEU A 1 89 ? 13.183 -39.191 -16.394 1.00 55.94 89 LEU A N 1
ATOM 707 C CA . LEU A 1 89 ? 14.090 -40.331 -16.240 1.00 55.94 89 LEU A CA 1
ATOM 708 C C . LEU A 1 89 ? 14.311 -41.048 -17.575 1.00 55.94 89 LEU A C 1
ATOM 710 O O . LEU A 1 89 ? 13.353 -41.071 -18.382 1.00 55.94 89 LEU A O 1
#

Radius of gyration: 15.19 Å; Cα contacts (8 Å, |Δi|>4): 144; chains: 1; bounding box: 26×54×29 Å

pLDDT: mean 86.36, std 14.09, range [45.28, 96.06]

Foldseek 3Di:
DFKEWEDEPVDPDIDIDDDDDFWDFQQVVQVRVCVVVVHDPQFKGKWKAFPVVRHTDPDRRDTHGTHTYIYIYIDTPDDPPPPPPPPDD

Solvent-accessible surface area (backbone atoms only — not comparable to full-atom values): 5325 Å² total; per-residue (Å²): 135,29,41,32,42,36,27,40,78,93,44,91,62,74,46,76,48,78,49,81,63,68,48,45,40,43,53,57,52,47,52,52,51,30,61,76,68,72,52,55,78,81,53,36,44,75,48,42,22,38,58,83,80,60,48,67,66,81,55,60,81,42,68,47,51,51,72,40,52,32,33,35,40,82,39,72,62,64,86,69,72,74,80,71,81,77,81,76,130

InterPro domains:
  IPR014891 DWNN domain [PF08783] (4-76)
  IPR014891 DWNN domain [PS51282] (4-76)
  IPR014891 DWNN domain [SM01180] (4-76)
  IPR033489 E3 ubiquitin-protein ligase RBBP6 family [PTHR15439] (6-75)

Secondary structure (DSSP, 8-state):
-EEEEEEETT-S-EEEEEESSSEEEHHHHHHHHHHHTT--TTTEEEEEEETTT--EE--TT-EEETT-EEEEEEEESS-----------

Mean predicted aligned error: 7.28 Å

Organism: Gouania willdenowi (NCBI:txid441366)

Nearest PDB structures (foldseek):
  2c7h-assembly1_A  TM=9.061E-01  e=1.453E-09  Homo sapiens
  6i1d-assembly1_B  TM=9.705E-01  e=2.420E-07  Saccharomyces cerevisiae S288C
  2faz-assembly1_A  TM=7.270E-01  e=9.679E-03  Homo sapiens
  1wy8-assembly1_A  TM=7.175E-01  e=1.312E-02  Homo sapiens
  4b6w-assembly1_A  TM=4.846E-01  e=5.660E-02  Trypanosoma brucei brucei TREU927